Protein AF-A0A382XA59-F1 (afdb_monomer)

Foldseek 3Di:
DDDDDDDDDDPVQLDFQRWDWDDDPNDTDIDTNHHRPDDDPPCPPPPPPPD

Radius of gyration: 13.17 Å; Cα contacts (8 Å, |Δi|>4): 42; chains: 1; bounding box: 27×26×33 Å

Sequence (51 aa):
GKHILMAYLPPQYAREGTSLLVEYFGSQYPVTVAVAGNGSLFDPDNERIRS

Secondary structure (DSSP, 8-state):
----------TTT-STT-EEEEEETTEEEEEE---SSS--SS-SS-TTS--

Organism: NCBI:txid408172

Mean predicted aligned error: 8.79 Å

Structure (mmCIF, N/CA/C/O backbone):
data_AF-A0A382XA59-F1
#
_entry.id   AF-A0A382XA59-F1
#
loop_
_atom_site.group_PDB
_atom_site.id
_atom_site.type_symbol
_atom_site.label_atom_id
_atom_site.label_alt_id
_atom_site.label_comp_id
_atom_site.label_asym_id
_atom_site.label_entity_id
_atom_site.label_seq_id
_atom_site.pdbx_PDB_ins_code
_atom_site.Cartn_x
_atom_site.Cartn_y
_atom_site.Cartn_z
_atom_site.occupancy
_atom_site.B_iso_or_equiv
_atom_site.auth_seq_id
_atom_site.auth_comp_id
_atom_site.auth_asym_id
_atom_site.auth_atom_id
_atom_site.pdbx_PDB_model_num
ATOM 1 N N . GLY A 1 1 ? 3.980 11.439 -10.903 1.00 61.94 1 GLY A N 1
ATOM 2 C CA . GLY A 1 1 ? 4.930 10.539 -10.222 1.00 61.94 1 GLY A CA 1
ATOM 3 C C . GLY A 1 1 ? 4.148 9.418 -9.576 1.00 61.94 1 GLY A C 1
ATOM 4 O O . GLY A 1 1 ? 3.050 9.677 -9.103 1.00 61.94 1 GLY A O 1
ATOM 5 N N . LYS A 1 2 ? 4.649 8.183 -9.608 1.00 68.75 2 LYS A N 1
ATOM 6 C CA . LYS A 1 2 ? 4.025 7.050 -8.911 1.00 68.75 2 LYS A CA 1
ATOM 7 C C . LYS A 1 2 ? 4.445 7.111 -7.440 1.00 68.75 2 LYS A C 1
ATOM 9 O O . LYS A 1 2 ? 5.637 7.227 -7.168 1.00 68.75 2 LYS A O 1
ATOM 14 N N . HIS A 1 3 ? 3.492 7.082 -6.512 1.00 75.50 3 HIS A N 1
ATOM 15 C CA . HIS A 1 3 ? 3.797 7.000 -5.083 1.00 75.50 3 HIS A CA 1
ATOM 16 C C . HIS A 1 3 ? 4.043 5.540 -4.721 1.00 75.50 3 HIS A C 1
ATOM 18 O O . HIS A 1 3 ? 3.229 4.677 -5.049 1.00 75.50 3 HIS A O 1
ATOM 24 N N . ILE A 1 4 ? 5.179 5.265 -4.087 1.00 78.06 4 ILE A N 1
ATOM 25 C CA . ILE A 1 4 ? 5.583 3.913 -3.709 1.00 78.06 4 ILE A CA 1
ATOM 26 C C . ILE A 1 4 ? 5.850 3.909 -2.212 1.00 78.06 4 ILE A C 1
ATOM 28 O O . ILE A 1 4 ? 6.473 4.831 -1.689 1.00 78.06 4 ILE A O 1
ATOM 32 N N . LEU A 1 5 ? 5.367 2.872 -1.538 1.00 81.19 5 LEU A N 1
ATOM 33 C CA . LEU A 1 5 ? 5.628 2.631 -0.129 1.00 81.19 5 LEU A CA 1
ATOM 34 C C . LEU A 1 5 ? 6.341 1.285 0.002 1.00 81.19 5 LEU A C 1
ATOM 36 O O . LEU A 1 5 ? 5.968 0.324 -0.671 1.00 81.19 5 LEU A O 1
ATOM 40 N N . MET A 1 6 ? 7.348 1.213 0.867 1.00 82.81 6 MET A N 1
ATOM 41 C CA . MET A 1 6 ? 7.984 -0.049 1.242 1.00 82.81 6 MET A CA 1
ATOM 42 C C . MET A 1 6 ? 7.509 -0.437 2.636 1.00 82.81 6 MET A C 1
ATOM 44 O O . MET A 1 6 ? 7.539 0.380 3.555 1.00 82.81 6 MET A O 1
ATOM 48 N N . ALA A 1 7 ? 7.066 -1.681 2.784 1.00 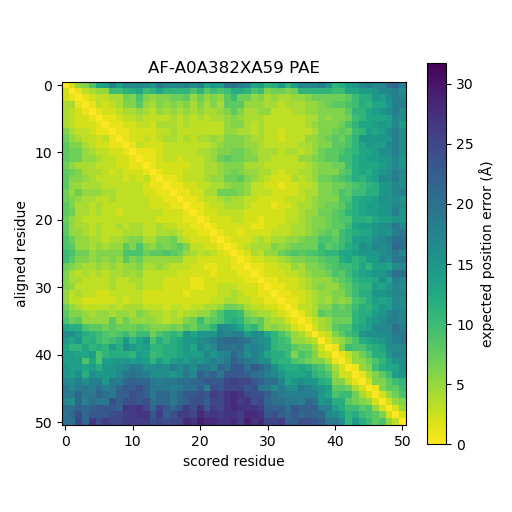83.31 7 ALA A N 1
ATOM 49 C CA . ALA A 1 7 ? 6.599 -2.225 4.048 1.00 83.31 7 ALA A CA 1
ATOM 50 C C . ALA A 1 7 ? 7.040 -3.683 4.183 1.00 83.31 7 ALA A C 1
ATOM 52 O O . ALA A 1 7 ? 7.116 -4.417 3.196 1.00 83.31 7 ALA A O 1
ATOM 53 N N . TYR A 1 8 ? 7.302 -4.106 5.417 1.00 84.00 8 TYR A N 1
ATOM 54 C CA . TYR A 1 8 ? 7.535 -5.509 5.729 1.00 84.00 8 TYR A CA 1
ATOM 55 C C . TYR A 1 8 ? 6.192 -6.209 5.896 1.00 84.00 8 TYR A C 1
ATOM 57 O O . TYR A 1 8 ? 5.402 -5.858 6.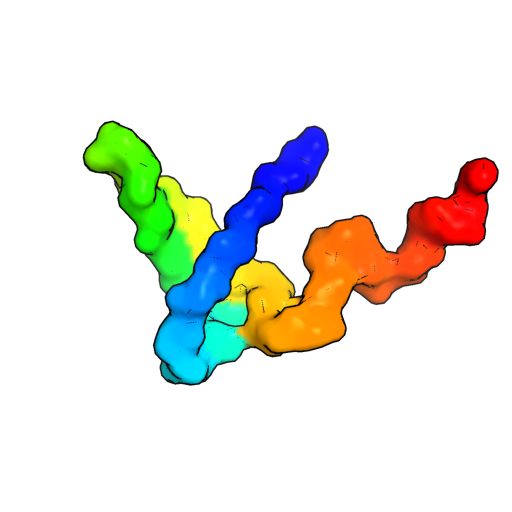771 1.00 84.00 8 TYR A O 1
ATOM 65 N N . LEU A 1 9 ? 5.937 -7.194 5.040 1.00 85.31 9 LEU A N 1
ATOM 66 C CA . LEU A 1 9 ? 4.714 -7.983 5.061 1.00 85.31 9 LEU A CA 1
ATOM 67 C C . LEU A 1 9 ? 5.013 -9.409 5.530 1.00 85.31 9 LEU A C 1
ATOM 69 O O . LEU A 1 9 ? 6.063 -9.957 5.187 1.00 85.31 9 LEU A O 1
ATOM 73 N N . PRO A 1 10 ? 4.082 -10.050 6.257 1.00 87.75 10 PRO A N 1
ATOM 74 C CA . PRO A 1 10 ? 4.137 -11.487 6.474 1.00 87.75 10 PRO A CA 1
ATOM 75 C C . PRO A 1 10 ? 4.191 -12.232 5.127 1.00 87.75 10 PRO A C 1
ATOM 77 O O . PRO A 1 10 ? 3.512 -11.812 4.186 1.00 87.75 10 PRO A O 1
ATOM 80 N N . PRO A 1 11 ? 4.910 -13.366 5.019 1.00 83.50 11 PRO A N 1
ATOM 81 C CA . PRO A 1 11 ? 5.105 -14.079 3.749 1.00 83.50 11 PRO A CA 1
ATOM 82 C C . PRO A 1 11 ? 3.803 -14.447 3.022 1.00 83.50 11 PRO A C 1
ATOM 84 O O . PRO A 1 11 ? 3.758 -14.502 1.798 1.00 83.50 11 PRO A O 1
ATOM 87 N N . GLN A 1 12 ? 2.721 -14.665 3.773 1.00 85.06 12 GLN A N 1
ATOM 88 C CA . GLN A 1 12 ? 1.393 -14.956 3.228 1.00 85.06 12 GLN A CA 1
ATOM 89 C C . GLN A 1 12 ? 0.763 -13.778 2.460 1.00 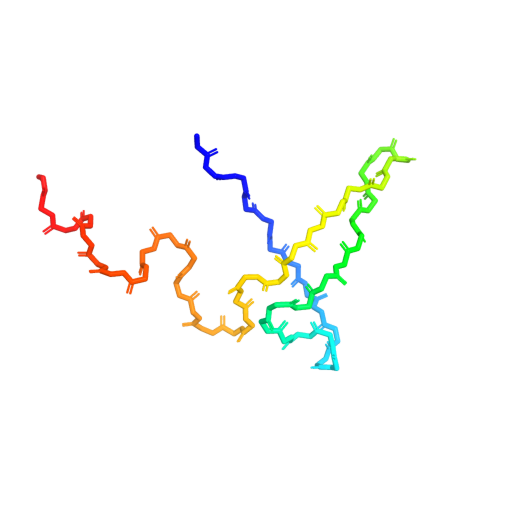85.06 12 GLN A C 1
ATOM 91 O O . GLN A 1 12 ? -0.030 -14.013 1.553 1.00 85.06 12 GLN A O 1
ATOM 96 N N . TYR A 1 13 ? 1.135 -12.537 2.795 1.00 83.06 13 TYR A N 1
ATOM 97 C CA . TYR A 1 13 ? 0.656 -11.304 2.154 1.00 83.06 13 TYR A CA 1
ATOM 98 C C . TYR A 1 13 ? 1.697 -10.659 1.233 1.00 83.06 13 TYR A C 1
ATOM 100 O O . TYR A 1 13 ? 1.358 -9.795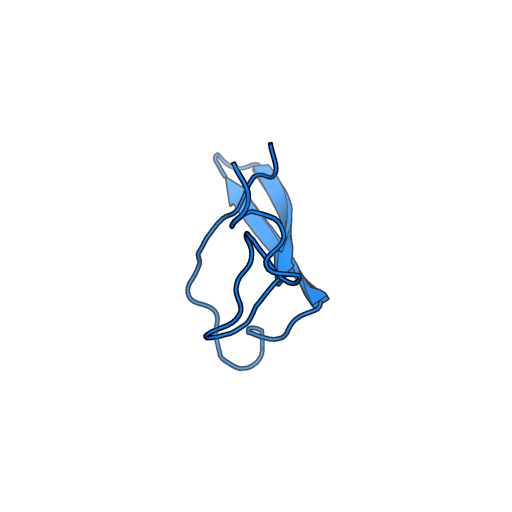 0.428 1.00 83.06 13 TYR A O 1
ATOM 108 N N . ALA A 1 14 ? 2.961 -11.080 1.323 1.00 84.69 14 ALA A N 1
ATOM 109 C CA . ALA A 1 14 ? 4.039 -10.671 0.430 1.00 84.69 14 ALA A CA 1
ATOM 110 C C . ALA A 1 14 ? 3.921 -11.383 -0.933 1.00 84.69 14 ALA A C 1
ATOM 112 O O . ALA A 1 14 ? 4.796 -12.150 -1.330 1.00 84.69 14 ALA A O 1
ATOM 113 N N . ARG A 1 15 ? 2.808 -11.164 -1.638 1.00 83.56 15 ARG A N 1
ATOM 114 C CA . ARG A 1 15 ? 2.573 -11.668 -2.9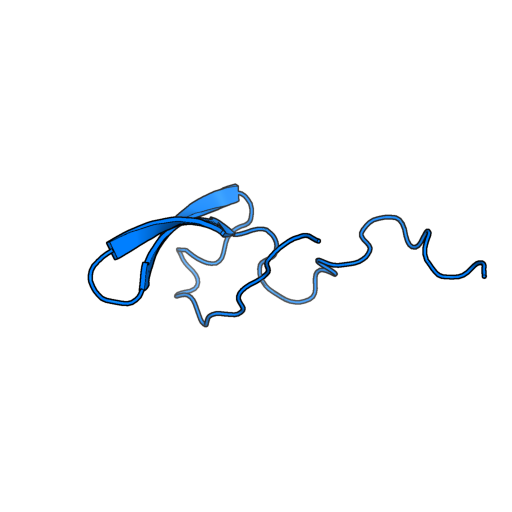97 1.00 83.56 15 ARG A CA 1
ATOM 115 C C . ARG A 1 15 ? 2.140 -10.530 -3.900 1.00 83.56 15 ARG A C 1
ATOM 117 O O . ARG A 1 15 ? 1.277 -9.740 -3.520 1.00 83.56 15 ARG A O 1
ATOM 124 N N . GLU A 1 16 ? 2.710 -10.475 -5.093 1.00 85.69 16 GLU A N 1
ATOM 125 C CA . GLU A 1 16 ? 2.333 -9.498 -6.111 1.00 85.69 16 GLU A CA 1
ATOM 126 C C . GLU A 1 16 ? 0.836 -9.580 -6.430 1.00 85.69 16 GLU A C 1
ATOM 128 O O . GLU A 1 16 ? 0.247 -10.661 -6.461 1.00 85.69 16 GLU A O 1
ATOM 133 N N . GLY A 1 17 ? 0.201 -8.422 -6.597 1.00 85.62 17 GLY A N 1
ATOM 134 C CA . GLY A 1 17 ? -1.243 -8.315 -6.807 1.00 85.62 17 GLY A CA 1
ATOM 135 C C . GLY A 1 17 ? -2.089 -8.410 -5.532 1.00 85.62 17 GLY A C 1
ATOM 136 O O . GLY A 1 17 ? -3.296 -8.194 -5.600 1.00 85.62 17 GLY A O 1
ATOM 137 N N . THR A 1 18 ? -1.495 -8.670 -4.360 1.00 87.94 18 THR A N 1
ATOM 138 C CA . THR A 1 18 ? -2.242 -8.654 -3.091 1.00 87.94 18 THR A CA 1
ATOM 139 C C . THR A 1 18 ? -2.711 -7.237 -2.782 1.00 87.94 18 THR A C 1
ATOM 141 O O . THR A 1 18 ? -1.896 -6.319 -2.664 1.00 87.94 18 THR A O 1
ATOM 144 N N . SER A 1 19 ? -4.021 -7.052 -2.624 1.00 89.12 19 SER A N 1
ATOM 145 C CA . SER A 1 19 ? -4.596 -5.791 -2.156 1.00 89.12 19 SER A CA 1
ATOM 146 C C . SER A 1 19 ? -4.541 -5.712 -0.634 1.00 89.12 19 SER A C 1
ATOM 148 O O . SER A 1 19 ? -4.969 -6.632 0.063 1.00 89.12 19 SER A O 1
ATOM 150 N N . LEU A 1 20 ? -4.023 -4.603 -0.122 1.00 89.25 20 LEU A N 1
ATOM 151 C CA . LEU A 1 20 ? -3.910 -4.310 1.302 1.00 89.25 20 LEU A CA 1
ATOM 152 C C . LEU A 1 20 ? -4.446 -2.906 1.581 1.00 89.25 20 LEU A C 1
ATOM 154 O O . LEU A 1 20 ? -4.602 -2.088 0.675 1.00 89.25 20 LEU A O 1
ATOM 158 N N . LEU A 1 21 ? -4.711 -2.621 2.851 1.00 90.75 21 LEU A N 1
ATOM 159 C CA . LEU A 1 21 ? -5.085 -1.293 3.318 1.00 90.75 21 LEU A CA 1
ATOM 160 C C . LEU A 1 21 ? -3.957 -0.761 4.193 1.00 90.75 21 LEU A C 1
ATOM 162 O O . LEU A 1 21 ? -3.551 -1.418 5.151 1.00 90.75 21 LEU A O 1
ATOM 166 N N . VAL A 1 22 ? -3.448 0.419 3.852 1.00 89.31 22 VAL A N 1
ATOM 167 C CA . VAL A 1 22 ? -2.486 1.145 4.684 1.00 89.31 22 VAL A CA 1
ATOM 168 C C . VAL A 1 22 ? -3.242 2.214 5.445 1.00 89.31 22 VAL A C 1
ATOM 170 O O . VAL A 1 22 ? -3.901 3.060 4.844 1.00 89.31 22 VAL A O 1
ATOM 173 N N . GLU A 1 23 ? -3.136 2.189 6.766 1.00 90.44 23 GLU A N 1
ATOM 174 C CA . GLU A 1 23 ? -3.648 3.264 7.600 1.00 90.44 23 GLU A CA 1
ATOM 175 C C . GLU A 1 23 ? -2.619 4.393 7.677 1.00 90.44 23 GLU A C 1
ATOM 177 O O . GLU A 1 23 ? -1.477 4.198 8.094 1.00 90.44 23 GLU A O 1
ATOM 182 N N . TYR A 1 24 ? -3.029 5.586 7.262 1.00 85.69 24 TYR A N 1
ATOM 183 C CA . TYR A 1 24 ? -2.229 6.797 7.332 1.00 85.69 24 TYR A CA 1
ATOM 184 C C . TYR A 1 24 ? -3.092 7.924 7.895 1.00 85.69 24 TYR A C 1
ATOM 186 O O . TYR A 1 24 ? -4.117 8.281 7.313 1.00 85.69 24 TYR A O 1
ATOM 194 N N . PHE A 1 25 ? -2.698 8.453 9.058 1.00 86.50 25 PHE A N 1
ATOM 195 C CA . PHE A 1 25 ? -3.447 9.479 9.800 1.00 86.50 25 PHE A CA 1
ATOM 196 C C . PHE A 1 25 ? -4.935 9.133 10.015 1.00 86.50 25 PHE A C 1
ATOM 198 O O . PHE A 1 25 ? -5.815 9.969 9.822 1.00 86.50 25 PHE A O 1
ATOM 205 N N . GLY A 1 26 ? -5.229 7.881 10.387 1.00 90.88 26 GLY A N 1
ATOM 206 C CA . GLY A 1 26 ? -6.597 7.414 10.648 1.00 90.88 26 GLY A CA 1
ATOM 207 C C . GLY A 1 26 ? -7.459 7.218 9.396 1.00 90.88 26 GLY A C 1
ATOM 208 O O . GLY A 1 26 ? -8.644 6.922 9.508 1.00 90.88 26 GLY A O 1
ATOM 209 N N . SER A 1 27 ? -6.882 7.373 8.202 1.00 90.88 27 SER A N 1
ATOM 210 C CA . SER A 1 27 ? -7.533 7.056 6.931 1.00 90.88 27 SER A CA 1
ATOM 211 C C . SER A 1 27 ? -6.907 5.811 6.320 1.00 90.88 27 SER A C 1
ATOM 213 O O . SER A 1 27 ? -5.685 5.675 6.284 1.00 90.88 27 SER A O 1
ATOM 215 N N . GLN A 1 28 ? -7.740 4.899 5.827 1.00 92.38 28 GLN A N 1
ATOM 216 C CA . GLN A 1 28 ? -7.284 3.694 5.143 1.00 92.38 28 GLN A CA 1
ATOM 217 C C . GLN A 1 28 ? -7.188 3.950 3.643 1.00 92.38 28 GLN A C 1
ATOM 219 O O . GLN A 1 28 ? -8.163 4.338 3.002 1.00 92.38 28 GLN A O 1
ATOM 224 N N . TYR A 1 29 ? -6.011 3.699 3.085 1.00 88.25 29 TYR A N 1
ATOM 225 C CA . TYR A 1 29 ? -5.744 3.836 1.664 1.00 88.25 29 TYR A CA 1
ATOM 226 C C . TYR A 1 29 ? -5.536 2.453 1.047 1.00 88.25 29 TYR A C 1
ATOM 228 O O . TYR A 1 29 ? -4.703 1.687 1.543 1.00 88.25 29 TYR A O 1
ATOM 236 N N . PRO A 1 30 ? -6.265 2.113 -0.031 1.00 89.69 30 PRO A N 1
ATOM 237 C CA . PRO A 1 30 ? -6.035 0.872 -0.748 1.00 89.69 30 PRO A CA 1
ATOM 238 C C . PRO A 1 30 ? -4.678 0.927 -1.444 1.00 89.69 30 PRO A C 1
ATOM 240 O O . PRO A 1 30 ? -4.374 1.854 -2.197 1.00 89.69 30 PRO A O 1
ATOM 243 N N . VAL A 1 31 ? -3.866 -0.093 -1.203 1.00 89.06 31 VAL A N 1
ATOM 244 C CA . VAL A 1 31 ? -2.582 -0.302 -1.867 1.00 89.06 31 VAL A CA 1
ATOM 245 C C . VAL A 1 31 ? -2.544 -1.702 -2.457 1.00 89.06 31 VAL A C 1
ATOM 247 O O . VAL A 1 31 ? -3.226 -2.615 -1.999 1.00 89.06 31 VAL A O 1
ATOM 250 N N . THR A 1 32 ? -1.742 -1.883 -3.497 1.00 89.56 32 THR A N 1
ATOM 251 C CA . THR A 1 32 ? -1.499 -3.201 -4.086 1.00 89.56 32 THR A CA 1
ATOM 252 C C . THR A 1 32 ? -0.019 -3.502 -3.989 1.00 89.56 32 THR A C 1
ATOM 254 O O . THR A 1 32 ? 0.810 -2.655 -4.330 1.00 89.56 32 THR A O 1
ATOM 257 N N . VAL A 1 33 ? 0.311 -4.700 -3.515 1.00 87.94 33 VAL A N 1
ATOM 258 C CA . VAL A 1 33 ? 1.686 -5.193 -3.495 1.00 87.94 33 VAL A CA 1
ATOM 259 C C . VAL A 1 33 ? 2.151 -5.307 -4.938 1.00 87.94 33 VAL A C 1
ATOM 261 O O . VAL A 1 33 ? 1.688 -6.161 -5.690 1.00 87.94 33 VAL A O 1
ATOM 264 N N . ALA A 1 34 ? 3.036 -4.401 -5.332 1.00 82.38 34 ALA A N 1
ATOM 265 C CA . ALA A 1 34 ? 3.538 -4.354 -6.693 1.00 82.38 34 ALA A CA 1
ATOM 266 C C . ALA A 1 34 ? 4.763 -5.264 -6.891 1.00 82.38 34 ALA A C 1
ATOM 268 O O . ALA A 1 34 ? 4.951 -5.756 -7.992 1.00 82.38 34 ALA A O 1
ATOM 269 N N . VAL A 1 35 ? 5.546 -5.518 -5.834 1.00 79.75 35 VAL A N 1
ATOM 270 C CA . VAL A 1 35 ? 6.676 -6.460 -5.811 1.00 79.75 35 VAL A CA 1
ATOM 271 C C . VAL A 1 35 ? 6.781 -7.073 -4.416 1.00 79.75 35 VAL A C 1
ATOM 273 O O . VAL A 1 35 ? 6.672 -6.357 -3.417 1.00 79.75 35 VAL A O 1
ATOM 276 N N . ALA A 1 36 ? 7.066 -8.372 -4.346 1.00 76.12 36 ALA A N 1
ATOM 277 C CA . ALA A 1 36 ? 7.506 -9.034 -3.122 1.00 76.12 36 ALA A CA 1
ATOM 278 C C . ALA A 1 36 ? 8.936 -9.575 -3.297 1.00 76.12 36 ALA A C 1
ATOM 280 O O . ALA A 1 36 ? 9.158 -10.534 -4.029 1.00 76.12 36 ALA A O 1
ATOM 281 N N . GLY A 1 37 ? 9.919 -8.961 -2.630 1.00 72.44 37 GLY A N 1
ATOM 282 C CA . GLY A 1 37 ? 11.335 -9.331 -2.754 1.00 72.44 37 GLY A CA 1
ATOM 283 C C . GLY A 1 37 ? 12.122 -8.408 -3.690 1.00 72.44 37 GLY A C 1
ATOM 284 O O . GLY A 1 37 ? 11.990 -7.191 -3.606 1.00 72.44 37 GLY A O 1
ATOM 285 N N . ASN A 1 38 ? 12.973 -8.974 -4.552 1.00 58.41 38 ASN A N 1
ATOM 286 C CA . ASN A 1 38 ? 13.981 -8.236 -5.332 1.00 58.41 38 ASN A CA 1
ATOM 287 C C . ASN A 1 38 ? 13.492 -7.750 -6.716 1.00 58.41 38 ASN A C 1
ATOM 289 O O . ASN A 1 38 ? 14.251 -7.763 -7.683 1.00 58.41 38 ASN A O 1
ATOM 293 N N . GLY A 1 39 ? 12.220 -7.364 -6.836 1.00 59.75 39 GLY A N 1
ATOM 294 C CA . GLY A 1 39 ? 11.661 -6.794 -8.068 1.00 59.75 39 GLY A CA 1
ATOM 295 C C . GLY A 1 39 ? 11.832 -5.271 -8.132 1.00 59.75 39 GLY A C 1
ATOM 296 O O . GLY A 1 39 ? 11.620 -4.553 -7.153 1.00 59.75 39 GLY A O 1
ATOM 297 N N . SER A 1 40 ? 12.218 -4.752 -9.296 1.00 55.78 40 SER A N 1
ATOM 298 C CA . SER A 1 40 ? 12.343 -3.308 -9.515 1.00 55.78 40 SER A CA 1
ATOM 299 C C . SER A 1 40 ? 10.964 -2.681 -9.737 1.00 55.78 40 SER A C 1
ATOM 301 O O . SER A 1 40 ? 10.303 -2.943 -10.736 1.00 55.78 40 SER A O 1
ATOM 303 N N . LEU A 1 41 ? 10.521 -1.821 -8.813 1.00 60.16 41 LEU A N 1
ATOM 304 C CA . LEU A 1 41 ? 9.250 -1.086 -8.933 1.00 60.16 41 LEU A CA 1
ATOM 305 C C . LEU A 1 41 ? 9.328 0.147 -9.839 1.00 60.16 41 LEU A C 1
ATOM 307 O O . LEU A 1 41 ? 8.293 0.675 -10.256 1.00 60.16 41 LEU A O 1
ATOM 311 N N . PHE A 1 42 ? 10.544 0.627 -10.092 1.00 54.44 42 PHE A N 1
ATOM 312 C CA . PHE A 1 42 ? 10.803 1.857 -10.835 1.00 5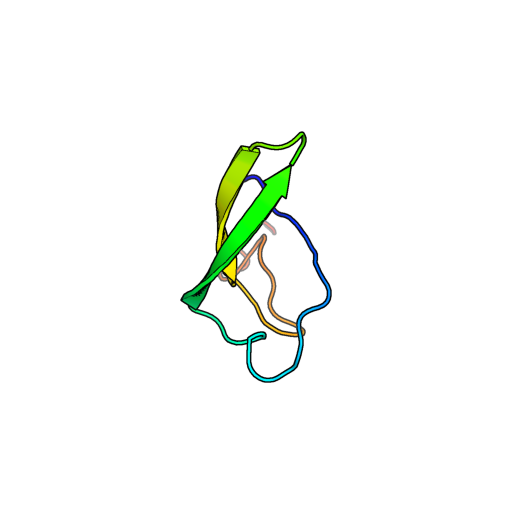4.44 42 PHE A CA 1
ATOM 313 C C . PHE A 1 42 ? 11.158 1.616 -12.298 1.00 54.44 42 PHE A C 1
ATOM 315 O O . PHE A 1 42 ? 11.055 2.556 -13.083 1.00 54.44 42 PHE A O 1
ATOM 322 N N . ASP A 1 43 ? 11.550 0.392 -12.658 1.00 54.00 43 ASP A N 1
ATOM 323 C CA . ASP A 1 43 ? 11.945 0.065 -14.023 1.00 54.00 43 ASP A CA 1
ATOM 324 C C . ASP A 1 43 ? 11.792 -1.447 -14.298 1.00 54.00 43 ASP A C 1
ATOM 326 O O . ASP A 1 43 ? 12.741 -2.204 -14.082 1.00 54.00 43 ASP A O 1
ATOM 330 N N . PRO A 1 44 ? 10.593 -1.924 -14.686 1.00 53.97 44 PRO A N 1
ATOM 331 C CA . PRO A 1 44 ? 10.410 -3.308 -15.125 1.00 53.97 44 PRO A CA 1
ATOM 332 C C . PRO A 1 44 ? 10.981 -3.568 -16.534 1.00 53.97 44 PRO A C 1
ATOM 334 O O . PRO A 1 44 ? 11.369 -4.699 -1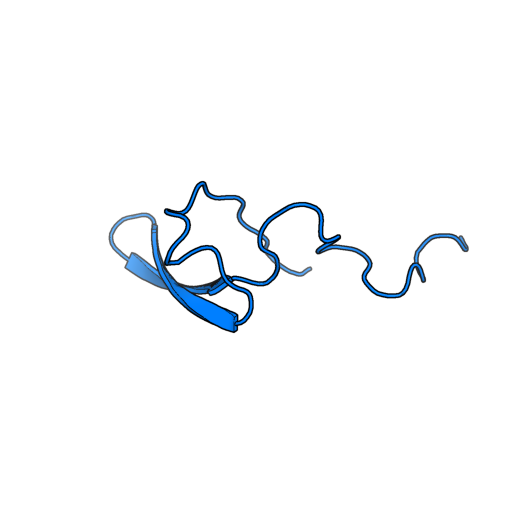6.805 1.00 53.97 44 PRO A O 1
ATOM 337 N N . ASP A 1 45 ? 11.092 -2.536 -17.384 1.00 53.38 45 ASP A N 1
ATOM 338 C CA . ASP A 1 45 ? 11.576 -2.622 -18.779 1.00 53.38 45 ASP A CA 1
ATOM 339 C C . ASP A 1 45 ? 12.957 -1.970 -19.015 1.00 53.38 45 ASP A C 1
ATOM 341 O O . ASP A 1 45 ? 13.469 -1.968 -20.133 1.00 53.38 45 ASP A O 1
ATOM 345 N N . ASN A 1 46 ? 13.608 -1.451 -17.969 1.00 46.47 46 ASN A N 1
ATOM 346 C CA . ASN A 1 46 ? 14.931 -0.817 -18.040 1.00 46.47 46 ASN A CA 1
ATOM 347 C C . ASN A 1 46 ? 15.025 0.333 -19.074 1.00 46.47 46 ASN A C 1
ATOM 349 O O . ASN A 1 46 ? 16.078 0.556 -19.678 1.00 46.47 46 ASN A O 1
ATOM 353 N N . GLU A 1 47 ? 13.936 1.075 -19.303 1.00 52.50 47 GLU A N 1
ATOM 354 C CA . GLU A 1 47 ? 13.893 2.143 -20.317 1.00 52.50 47 GLU A CA 1
ATOM 355 C C . GLU A 1 47 ? 14.610 3.421 -19.860 1.00 52.50 47 GLU A 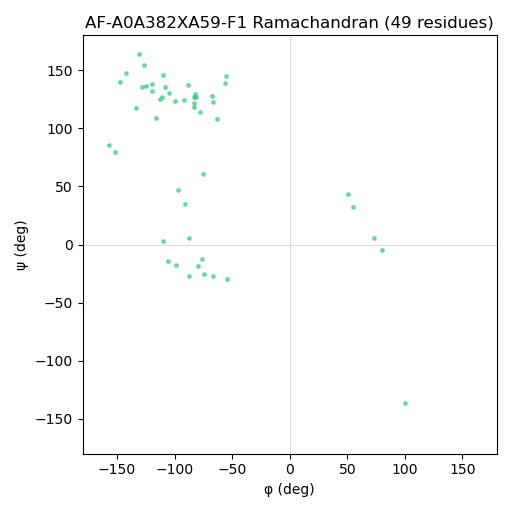C 1
ATOM 357 O O . GLU A 1 47 ? 14.897 4.308 -20.670 1.00 52.50 47 GLU A O 1
ATOM 362 N N . ARG A 1 48 ? 14.949 3.537 -18.569 1.00 50.97 48 ARG A N 1
ATOM 363 C CA . ARG A 1 48 ? 15.531 4.764 -18.010 1.00 50.97 48 ARG A CA 1
ATOM 364 C C . ARG A 1 48 ? 17.060 4.846 -18.109 1.00 50.97 48 ARG A C 1
ATOM 366 O O . ARG A 1 48 ? 17.633 5.819 -17.624 1.00 50.97 48 ARG A O 1
ATOM 373 N N . ILE A 1 49 ? 17.721 3.889 -18.772 1.00 50.59 49 ILE A N 1
ATOM 374 C CA . ILE A 1 49 ? 19.160 3.945 -19.109 1.00 50.59 49 ILE A CA 1
ATOM 375 C C . ILE A 1 49 ? 19.365 4.439 -20.554 1.00 50.59 49 ILE A C 1
ATOM 377 O O . ILE A 1 49 ? 20.106 3.845 -21.327 1.00 50.59 49 ILE A O 1
ATOM 381 N N . ARG A 1 50 ? 18.697 5.520 -20.966 1.00 46.06 50 ARG A N 1
ATOM 382 C CA . ARG A 1 50 ? 19.076 6.314 -22.152 1.00 46.06 50 ARG A CA 1
ATOM 383 C C . ARG A 1 50 ? 18.624 7.765 -21.972 1.00 46.06 50 ARG A C 1
ATOM 385 O O . ARG A 1 50 ? 17.597 8.184 -22.498 1.00 46.06 50 ARG A O 1
ATOM 392 N N . SER A 1 51 ? 19.383 8.546 -21.215 1.00 44.03 51 SER A N 1
ATOM 393 C CA . SER A 1 51 ? 19.408 10.013 -21.306 1.00 44.03 51 SER A CA 1
ATOM 394 C C . SER A 1 51 ? 20.801 10.504 -20.960 1.00 44.03 51 SER A C 1
ATOM 396 O O . SER A 1 51 ? 21.371 9.954 -19.992 1.00 44.03 51 SER A O 1
#

InterPro domains:
  IPR029043 Glycine cleavage T-protein/YgfZ, C-terminal [SSF101790] (1-50)

pLDDT: mean 75.66, std 15.26, range [44.03, 92.38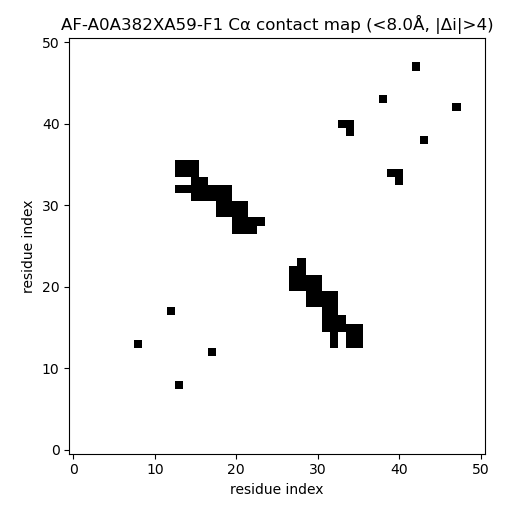]

Solvent-accessible surface area (backbone atoms only — not comparable to full-atom values): 3666 Å² total; per-residue (Å²): 134,86,89,83,83,89,78,94,59,60,76,92,62,46,40,61,74,36,76,47,70,46,76,54,94,93,40,77,42,85,43,60,34,81,57,56,77,97,58,60,89,88,49,86,80,62,74,84,84,75,129

Nearest PDB structures (foldseek):
  5gor-assembly1_D  TM=4.702E-01  e=5.745E+00  Nostoc sp. PCC 7120 = FACHB-418
  5goq-assembly1_A-2  TM=4.508E-01  e=6.159E+00  Nostoc sp. PCC 7120 = FACHB-418
  5gop-assembly1_B-2  TM=4.622E-01  e=7.080E+00  Nostoc sp. PCC 7120 = FACHB-418